Protein AF-A0A7Y4ZJ33-F1 (afdb_monomer_lite)

pLDDT: mean 89.68, std 11.17, range [43.16, 97.31]

Secondary structure (DSSP, 8-state):
----S-HHHHHHHHHHHTT--SS-EEEEEE--BTTSSS--EEEEEE---GGG--EEEEEETT--SS-SSB-TTHHHHHHHHHHHS---

Structure (mmCIF, N/CA/C/O backbone):
data_AF-A0A7Y4ZJ33-F1
#
_entry.id   AF-A0A7Y4ZJ33-F1
#
loop_
_atom_site.group_PDB
_atom_site.id
_atom_site.type_symbol
_atom_site.label_atom_id
_atom_site.label_alt_id
_atom_site.label_comp_id
_atom_site.label_asym_id
_atom_site.label_entity_id
_atom_site.label_seq_id
_atom_site.pdbx_PDB_ins_code
_atom_site.Cartn_x
_atom_site.Cartn_y
_atom_site.Cartn_z
_atom_site.occupancy
_atom_site.B_iso_or_equiv
_atom_site.auth_seq_id
_atom_site.auth_comp_id
_atom_site.auth_asym_id
_atom_site.auth_atom_id
_atom_site.pdbx_PDB_model_num
ATOM 1 N N . ASN A 1 1 ? 12.541 23.938 1.235 1.00 43.16 1 ASN A N 1
ATOM 2 C CA . ASN A 1 1 ? 11.225 23.306 1.016 1.00 43.16 1 ASN A CA 1
ATOM 3 C C . ASN A 1 1 ? 10.873 22.467 2.224 1.00 43.16 1 ASN A C 1
ATOM 5 O O . ASN A 1 1 ? 11.577 21.488 2.446 1.00 43.16 1 ASN A O 1
ATOM 9 N N . PRO A 1 2 ? 9.860 22.828 3.027 1.00 43.75 2 PRO A N 1
ATOM 10 C CA . PRO A 1 2 ? 9.336 21.872 3.993 1.00 43.75 2 PRO A CA 1
ATOM 11 C C . PRO A 1 2 ? 8.781 20.678 3.196 1.00 43.75 2 PRO A C 1
ATOM 13 O O . PRO A 1 2 ? 8.164 20.899 2.148 1.00 43.75 2 PRO A O 1
ATOM 16 N N . PRO A 1 3 ? 9.045 19.426 3.606 1.00 49.84 3 PRO A N 1
ATOM 17 C CA . PRO A 1 3 ? 8.516 18.275 2.897 1.00 49.84 3 PRO A CA 1
ATOM 18 C C . PRO A 1 3 ? 6.990 18.368 2.915 1.00 49.84 3 PRO A C 1
ATOM 20 O O . PRO A 1 3 ? 6.382 18.689 3.940 1.00 49.84 3 PRO A O 1
ATOM 23 N N . THR A 1 4 ? 6.380 18.120 1.759 1.00 52.78 4 THR A N 1
ATOM 24 C CA . THR A 1 4 ? 4.946 17.861 1.643 1.00 52.78 4 THR A CA 1
ATOM 25 C C . THR A 1 4 ? 4.523 16.880 2.737 1.00 52.78 4 THR A C 1
ATOM 27 O O . THR A 1 4 ? 5.326 16.072 3.205 1.00 52.78 4 THR A O 1
ATOM 30 N N . LEU A 1 5 ? 3.271 16.952 3.185 1.00 50.91 5 LEU A N 1
ATOM 31 C CA . LEU A 1 5 ? 2.701 15.967 4.103 1.00 50.91 5 LEU A CA 1
ATOM 32 C C . LEU A 1 5 ? 2.842 14.579 3.449 1.00 50.91 5 LEU A C 1
ATOM 34 O O . LEU A 1 5 ? 2.059 14.222 2.576 1.00 50.91 5 LEU A O 1
ATOM 38 N N . GLY A 1 6 ? 3.919 13.862 3.770 1.00 80.19 6 GLY A N 1
ATOM 39 C CA . GLY A 1 6 ? 4.354 12.700 3.000 1.00 80.19 6 GLY A CA 1
ATOM 40 C C . GLY A 1 6 ? 3.416 11.509 3.159 1.00 80.19 6 GLY A C 1
ATOM 41 O O . GLY A 1 6 ? 2.570 11.478 4.055 1.00 80.19 6 GLY A O 1
ATOM 42 N N . VAL A 1 7 ? 3.620 10.486 2.330 1.00 85.44 7 VAL A N 1
ATOM 43 C CA . VAL A 1 7 ? 2.908 9.195 2.393 1.00 85.44 7 VAL A CA 1
ATOM 44 C C . VAL A 1 7 ? 2.827 8.621 3.817 1.00 85.44 7 VAL A C 1
ATOM 46 O O . VAL A 1 7 ? 1.775 8.138 4.227 1.00 85.44 7 VAL A O 1
ATOM 49 N N . ALA A 1 8 ? 3.882 8.792 4.622 1.00 87.19 8 ALA A N 1
ATOM 50 C CA . ALA A 1 8 ? 3.916 8.374 6.023 1.00 87.19 8 ALA A CA 1
ATOM 51 C C . ALA A 1 8 ? 2.908 9.123 6.915 1.00 87.19 8 ALA A C 1
ATOM 53 O O . ALA A 1 8 ? 2.286 8.518 7.783 1.00 87.19 8 ALA A O 1
ATOM 54 N N . ARG A 1 9 ? 2.701 10.431 6.700 1.00 89.12 9 ARG A N 1
ATOM 55 C CA . ARG A 1 9 ? 1.725 11.211 7.479 1.00 89.12 9 ARG A CA 1
ATOM 56 C C . ARG A 1 9 ? 0.292 10.857 7.092 1.00 89.12 9 ARG A C 1
ATOM 58 O O . ARG A 1 9 ? -0.574 10.832 7.960 1.00 89.12 9 ARG A O 1
ATOM 65 N N . THR A 1 10 ? 0.061 10.548 5.817 1.00 91.44 10 THR A N 1
ATOM 66 C CA . THR A 1 10 ? -1.235 10.048 5.337 1.00 91.44 10 THR A CA 1
ATOM 67 C C . THR A 1 10 ? -1.560 8.697 5.970 1.00 91.44 10 THR A C 1
ATOM 69 O O . THR A 1 10 ? -2.638 8.544 6.538 1.00 91.44 10 THR A O 1
ATOM 72 N N . ALA A 1 11 ? -0.612 7.753 5.971 1.00 93.44 11 ALA A N 1
ATOM 73 C CA . ALA A 1 11 ? -0.782 6.477 6.665 1.00 93.44 11 ALA A CA 1
ATOM 74 C C . ALA A 1 11 ? -1.062 6.687 8.165 1.00 93.44 11 ALA A C 1
ATOM 76 O O . ALA A 1 11 ? -2.056 6.175 8.669 1.00 93.44 11 ALA A O 1
ATOM 77 N N . ALA A 1 12 ? -0.269 7.526 8.846 1.00 92.44 12 ALA A N 1
ATOM 78 C CA . ALA A 1 12 ? -0.447 7.830 10.268 1.00 92.44 12 ALA A CA 1
ATOM 79 C C . ALA A 1 12 ? -1.829 8.425 10.599 1.00 92.44 12 ALA A C 1
ATOM 81 O O . ALA A 1 12 ? -2.411 8.114 11.640 1.00 92.44 12 ALA A O 1
ATOM 82 N N . PHE A 1 13 ? -2.369 9.272 9.716 1.00 94.31 13 PHE A N 1
ATOM 83 C CA . PHE A 1 13 ? -3.722 9.803 9.860 1.00 94.31 13 PHE A CA 1
ATOM 84 C C . PHE A 1 13 ? -4.759 8.674 9.835 1.00 94.31 13 PHE A C 1
ATOM 86 O O . PHE A 1 13 ? -5.527 8.539 10.785 1.00 94.31 13 PHE A O 1
ATOM 93 N N . PHE A 1 14 ? -4.742 7.819 8.808 1.00 94.56 14 PHE A N 1
ATOM 94 C CA . PHE A 1 14 ? -5.708 6.723 8.695 1.00 94.56 14 PHE A CA 1
ATOM 95 C C . PHE A 1 14 ? -5.568 5.693 9.819 1.00 94.56 14 PHE A C 1
ATOM 97 O O . PHE A 1 14 ? -6.582 5.234 10.343 1.00 94.56 14 PHE A O 1
ATOM 104 N N . THR A 1 15 ? -4.345 5.364 10.247 1.00 96.31 15 THR A N 1
ATOM 105 C CA . THR A 1 15 ? -4.142 4.442 11.374 1.00 96.31 15 THR A CA 1
ATOM 106 C C . THR A 1 15 ? -4.712 5.003 12.672 1.00 96.31 15 THR A C 1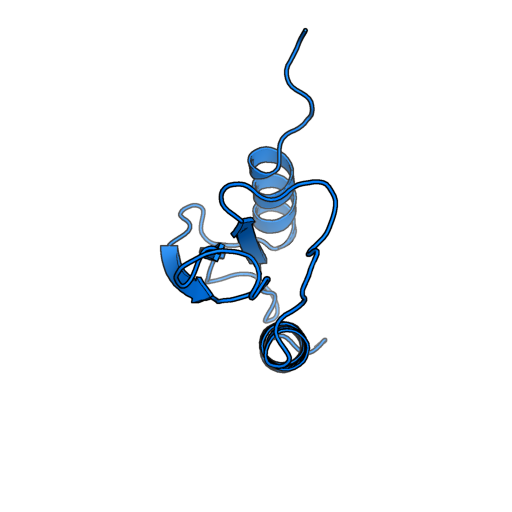
ATOM 108 O O . THR A 1 15 ? -5.347 4.267 13.424 1.00 96.31 15 THR A O 1
ATOM 111 N N . ALA A 1 16 ? -4.542 6.306 12.924 1.00 95.50 16 ALA A N 1
ATOM 112 C CA . ALA A 1 16 ? -5.107 6.965 14.098 1.00 95.50 16 ALA A CA 1
ATOM 113 C C . ALA A 1 16 ? -6.640 7.028 14.028 1.00 95.50 16 ALA A C 1
ATOM 115 O O . ALA A 1 16 ? -7.318 6.649 14.982 1.00 95.50 16 ALA A O 1
ATOM 116 N N . SER A 1 17 ? -7.196 7.440 12.885 1.00 95.06 17 SER A N 1
ATOM 117 C CA . SER A 1 17 ? -8.646 7.501 12.672 1.00 95.06 17 SER A CA 1
ATOM 118 C C . SER A 1 17 ? -9.311 6.137 12.844 1.00 95.06 17 SER A C 1
ATOM 120 O O . SER A 1 17 ? -10.353 6.038 13.491 1.00 95.06 17 SER A O 1
ATOM 122 N N . ASN A 1 18 ? -8.681 5.071 12.353 1.00 95.44 18 ASN A N 1
ATOM 123 C CA . ASN A 1 18 ? -9.220 3.717 12.442 1.00 95.44 18 ASN A CA 1
ATOM 124 C C . ASN A 1 18 ? -8.842 2.994 13.746 1.00 95.44 18 ASN A C 1
ATOM 126 O O . ASN A 1 18 ? -9.303 1.881 13.978 1.00 95.44 18 ASN A O 1
ATOM 130 N N . GLY A 1 19 ? -8.065 3.613 14.643 1.00 96.19 19 GLY A N 1
ATOM 131 C CA . GLY A 1 19 ? -7.668 3.010 15.921 1.00 96.19 19 GLY A CA 1
ATOM 132 C C . GLY A 1 19 ? -6.802 1.757 15.768 1.00 96.19 19 GLY A C 1
ATOM 133 O O . GLY A 1 19 ? -6.952 0.819 16.544 1.00 96.19 19 GLY A O 1
ATOM 134 N N . CYS A 1 20 ? -5.944 1.718 14.749 1.00 96.50 20 CYS A N 1
ATOM 135 C CA . CYS A 1 20 ? -5.042 0.598 14.494 1.00 96.50 20 CYS A CA 1
ATOM 136 C C . CYS A 1 20 ? -3.908 0.531 15.530 1.00 96.50 20 CYS A C 1
ATOM 138 O O . CYS A 1 20 ? -3.577 1.524 16.185 1.00 96.50 20 CYS A O 1
ATOM 140 N N . LYS A 1 21 ? -3.242 -0.627 15.625 1.00 93.56 21 LYS A N 1
ATOM 141 C CA . LYS A 1 21 ? -1.965 -0.736 16.349 1.00 93.56 21 LYS A CA 1
ATOM 142 C C . LYS A 1 21 ? -0.934 0.236 15.743 1.00 93.56 21 LYS A C 1
ATOM 144 O O . LYS A 1 21 ? -0.970 0.462 14.538 1.00 93.56 21 LYS A O 1
ATOM 149 N N . PRO A 1 22 ? -0.006 0.804 16.534 1.00 83.38 22 PRO A N 1
ATOM 150 C CA . PRO A 1 22 ? 0.887 1.866 16.057 1.00 83.38 22 PRO A CA 1
ATOM 151 C C . PRO A 1 22 ? 1.991 1.378 15.105 1.00 83.38 22 PRO A C 1
ATOM 153 O O . PRO A 1 22 ? 2.446 2.137 14.251 1.00 83.38 22 PRO A O 1
ATOM 156 N N . ALA A 1 23 ? 2.429 0.124 15.240 1.00 89.12 23 ALA A N 1
ATOM 157 C CA . ALA A 1 23 ? 3.471 -0.450 14.397 1.00 89.12 23 ALA A CA 1
ATOM 158 C C . ALA A 1 23 ? 2.862 -1.087 13.143 1.00 89.12 23 ALA A C 1
ATOM 160 O O . ALA A 1 23 ? 1.961 -1.919 13.243 1.00 89.12 23 ALA A O 1
ATOM 161 N N . GLY A 1 24 ? 3.367 -0.678 11.980 1.00 92.62 24 GLY A N 1
ATOM 162 C CA . GLY A 1 24 ? 3.093 -1.346 10.715 1.00 92.62 24 GLY A CA 1
ATOM 163 C C . GLY A 1 24 ? 4.041 -2.525 10.524 1.00 92.62 24 GLY A C 1
ATOM 164 O O . GLY A 1 24 ? 5.175 -2.501 11.003 1.00 92.62 24 GLY A O 1
ATOM 165 N N . GLU A 1 25 ? 3.575 -3.541 9.818 1.00 95.44 25 GLU A N 1
ATOM 166 C CA . GLU A 1 25 ? 4.307 -4.772 9.530 1.00 95.44 25 GLU A CA 1
ATOM 167 C C . GLU A 1 25 ? 4.565 -4.877 8.020 1.00 95.44 25 GLU A C 1
ATOM 169 O O . GLU A 1 25 ? 3.760 -4.398 7.215 1.00 95.44 25 GLU A O 1
ATOM 174 N N . ASP A 1 26 ? 5.682 -5.494 7.628 1.00 95.81 26 ASP A N 1
ATOM 175 C CA . ASP A 1 26 ? 5.925 -5.854 6.227 1.00 95.81 26 ASP A CA 1
ATOM 176 C C . ASP A 1 26 ? 4.914 -6.931 5.807 1.00 95.81 26 ASP A C 1
ATOM 178 O O . ASP A 1 26 ? 4.852 -8.009 6.398 1.00 95.81 26 ASP A O 1
ATOM 182 N N . ALA A 1 27 ? 4.095 -6.616 4.805 1.00 95.31 27 ALA A N 1
ATOM 183 C CA . ALA A 1 27 ? 3.065 -7.496 4.264 1.00 95.31 27 ALA A CA 1
ATOM 184 C C . ALA A 1 27 ? 3.460 -8.096 2.904 1.00 95.31 27 ALA A C 1
ATOM 186 O O . ALA A 1 27 ? 2.604 -8.608 2.178 1.00 95.31 27 ALA A O 1
ATOM 187 N N . GLY A 1 28 ? 4.751 -8.047 2.571 1.00 94.50 28 GLY A N 1
ATOM 188 C CA . GLY A 1 28 ? 5.315 -8.594 1.351 1.00 94.50 28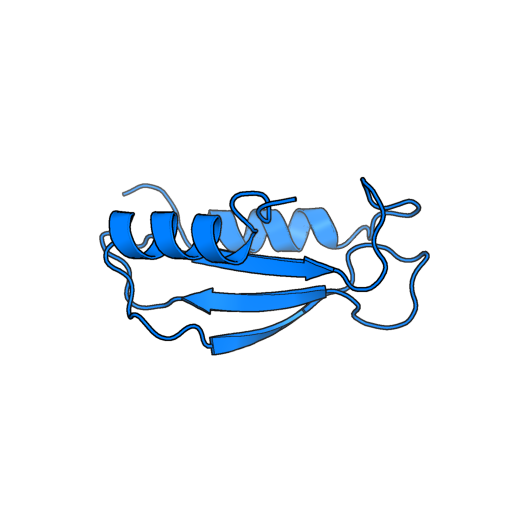 GLY A CA 1
ATOM 189 C C . GLY A 1 28 ? 5.396 -7.578 0.217 1.00 94.50 28 GLY A C 1
ATOM 190 O O . GLY A 1 28 ? 5.116 -6.382 0.367 1.00 94.50 28 GLY A O 1
ATOM 191 N N . ALA A 1 29 ? 5.816 -8.083 -0.939 1.00 94.69 29 ALA A N 1
ATOM 192 C CA . ALA A 1 29 ? 5.987 -7.297 -2.146 1.00 94.69 29 ALA A CA 1
ATOM 193 C C . ALA A 1 29 ? 4.876 -7.580 -3.176 1.00 94.69 29 ALA A C 1
ATOM 195 O O . ALA A 1 29 ? 4.187 -8.601 -3.100 1.00 94.69 29 ALA A O 1
ATOM 196 N N . ARG A 1 30 ? 4.649 -6.637 -4.094 1.00 94.38 30 ARG A N 1
ATOM 197 C CA . ARG A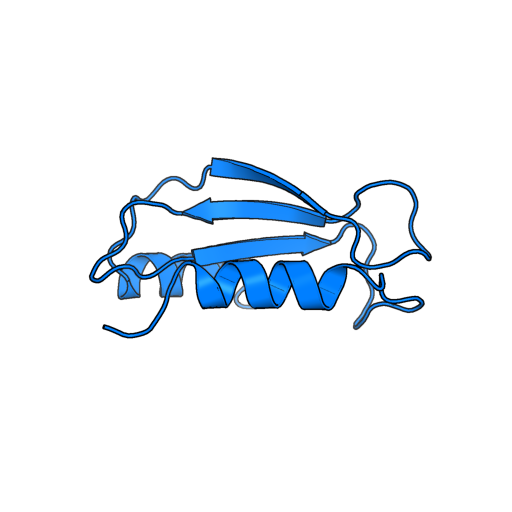 1 30 ? 3.682 -6.739 -5.197 1.00 94.38 30 ARG A CA 1
ATOM 198 C C . ARG A 1 30 ? 4.314 -6.185 -6.472 1.00 94.38 30 ARG A C 1
ATOM 200 O O . ARG A 1 30 ? 4.992 -5.162 -6.405 1.00 94.38 30 ARG A O 1
ATOM 207 N N . ASP A 1 31 ? 3.981 -6.790 -7.602 1.00 94.12 31 ASP A N 1
ATOM 208 C CA . ASP A 1 31 ? 4.271 -6.252 -8.931 1.00 94.12 31 ASP A CA 1
ATOM 209 C C . ASP A 1 31 ? 3.089 -5.402 -9.430 1.00 94.12 31 ASP A C 1
ATOM 211 O O . ASP A 1 31 ? 2.000 -5.928 -9.704 1.00 94.12 31 ASP A O 1
ATOM 215 N N . LEU A 1 32 ? 3.267 -4.077 -9.483 1.00 94.00 32 LEU A N 1
ATOM 216 C CA . LEU A 1 32 ? 2.244 -3.133 -9.955 1.00 94.00 32 LEU A CA 1
ATOM 217 C C . LEU A 1 32 ? 2.543 -2.587 -11.351 1.00 94.00 32 LEU A C 1
ATOM 219 O O . LEU A 1 32 ? 1.607 -2.226 -12.075 1.00 94.00 32 LEU A O 1
ATOM 223 N N . ASP A 1 33 ? 3.812 -2.521 -11.738 1.00 93.56 33 ASP A N 1
ATOM 224 C CA . ASP A 1 33 ? 4.262 -2.060 -13.042 1.00 93.56 33 ASP A CA 1
ATOM 225 C C . ASP A 1 33 ? 5.314 -2.990 -13.647 1.00 93.56 33 ASP A C 1
ATOM 227 O O . ASP A 1 33 ? 6.499 -2.921 -13.328 1.00 93.56 33 ASP A O 1
ATOM 231 N N . LEU A 1 34 ? 4.892 -3.722 -14.675 1.00 92.88 34 LEU A N 1
ATOM 232 C CA . LEU A 1 34 ? 5.713 -4.664 -15.427 1.00 92.88 34 LEU A CA 1
ATOM 233 C C . LEU A 1 34 ? 6.851 -4.006 -16.231 1.00 92.88 34 LEU A C 1
ATOM 235 O O . LEU A 1 34 ? 7.615 -4.704 -16.902 1.00 92.88 34 LEU A O 1
ATOM 239 N N . ALA A 1 35 ? 6.914 -2.672 -16.288 1.00 91.88 35 ALA A N 1
ATOM 240 C CA . ALA A 1 35 ? 8.055 -1.945 -16.839 1.00 91.88 35 ALA A CA 1
ATOM 241 C C . ALA A 1 35 ? 9.220 -1.830 -15.842 1.00 91.88 35 ALA A C 1
ATOM 243 O O . ALA A 1 35 ? 10.287 -1.332 -16.211 1.00 91.88 35 ALA A O 1
ATOM 244 N N . ARG A 1 36 ? 9.025 -2.258 -14.590 1.00 88.88 36 ARG A N 1
ATOM 245 C CA . ARG A 1 36 ? 10.049 -2.305 -13.547 1.00 88.88 36 ARG A CA 1
ATOM 246 C C . ARG A 1 36 ? 10.437 -3.759 -13.261 1.00 88.88 36 ARG A C 1
ATOM 248 O O . ARG A 1 36 ? 9.623 -4.655 -13.457 1.00 88.88 36 ARG A O 1
ATOM 255 N N . PRO A 1 37 ? 11.702 -4.008 -12.891 1.00 83.31 37 PRO A N 1
ATOM 256 C CA . PRO A 1 37 ? 12.134 -5.338 -12.491 1.00 83.31 37 PRO A CA 1
ATOM 257 C C . PRO A 1 37 ? 11.611 -5.684 -11.091 1.00 83.31 37 PRO A C 1
ATOM 259 O O . PRO A 1 37 ? 11.540 -4.804 -10.232 1.00 83.31 37 PRO A O 1
ATOM 262 N N . ASP A 1 38 ? 11.373 -6.980 -10.875 1.00 82.06 38 ASP A N 1
ATOM 263 C CA . ASP A 1 38 ? 10.981 -7.595 -9.598 1.00 82.06 38 ASP A CA 1
ATOM 264 C C . ASP A 1 38 ? 9.647 -7.082 -9.012 1.00 82.06 38 ASP A C 1
ATOM 266 O O . ASP A 1 38 ? 8.973 -6.247 -9.604 1.00 82.06 38 ASP A O 1
ATOM 270 N N . ASP A 1 39 ? 9.258 -7.597 -7.837 1.00 83.81 39 ASP A N 1
ATOM 271 C CA . ASP A 1 39 ? 8.130 -7.068 -7.060 1.00 83.81 39 ASP A CA 1
ATOM 272 C C . ASP A 1 39 ? 8.529 -5.720 -6.425 1.00 83.81 39 ASP A C 1
ATOM 274 O O . ASP A 1 39 ? 9.034 -5.632 -5.297 1.00 83.81 39 ASP A O 1
ATOM 278 N N . GLU A 1 40 ? 8.341 -4.644 -7.179 1.00 91.62 40 GLU A N 1
ATOM 279 C CA . GLU A 1 40 ? 8.870 -3.307 -6.924 1.00 91.62 40 GLU A CA 1
ATOM 280 C C . GLU A 1 40 ? 8.071 -2.508 -5.884 1.00 91.62 40 GLU A C 1
ATOM 282 O O . GLU A 1 40 ? 8.508 -1.444 -5.423 1.00 91.62 40 GLU A O 1
ATOM 287 N N . THR A 1 41 ? 6.906 -3.021 -5.490 1.00 94.38 41 THR A N 1
ATOM 288 C CA . THR A 1 41 ? 6.056 -2.412 -4.469 1.00 94.38 41 THR A CA 1
ATOM 289 C C . THR A 1 41 ? 6.225 -3.101 -3.128 1.00 94.38 41 THR A C 1
ATOM 291 O O . THR A 1 41 ? 5.925 -4.282 -2.992 1.00 94.38 41 THR A O 1
ATOM 294 N N . ARG A 1 42 ? 6.613 -2.348 -2.096 1.00 94.69 42 ARG A N 1
ATOM 295 C CA . ARG A 1 42 ? 6.600 -2.806 -0.698 1.00 94.69 42 ARG A CA 1
ATOM 296 C C . ARG A 1 42 ? 5.288 -2.427 -0.028 1.00 94.69 42 ARG A C 1
ATOM 298 O O . ARG A 1 42 ? 4.864 -1.273 -0.129 1.00 94.69 42 ARG A O 1
ATOM 305 N N . VAL A 1 43 ? 4.675 -3.374 0.678 1.00 96.62 43 VAL A N 1
ATOM 306 C CA . VAL A 1 43 ? 3.430 -3.149 1.416 1.00 96.62 43 VAL A CA 1
ATOM 307 C C . VAL A 1 43 ? 3.719 -3.101 2.911 1.00 96.62 43 VAL A C 1
ATOM 309 O O . VAL A 1 43 ? 4.180 -4.076 3.493 1.00 96.62 43 VAL A O 1
ATOM 312 N N . THR A 1 44 ? 3.400 -1.981 3.555 1.00 96.94 44 THR A N 1
ATOM 313 C CA . THR A 1 44 ? 3.309 -1.906 5.019 1.00 96.94 44 THR A CA 1
ATOM 314 C C . THR A 1 44 ? 1.847 -1.981 5.427 1.00 96.94 44 THR A C 1
ATOM 316 O O . THR A 1 44 ? 1.043 -1.183 4.946 1.00 96.94 44 THR A O 1
ATOM 319 N N . ARG A 1 45 ? 1.492 -2.911 6.317 1.00 96.81 45 ARG A N 1
ATOM 320 C CA . ARG A 1 45 ? 0.123 -3.108 6.811 1.00 96.81 45 ARG A CA 1
ATOM 321 C C . ARG A 1 45 ? 0.024 -2.787 8.295 1.00 96.81 45 ARG A C 1
ATOM 323 O O . ARG A 1 45 ? 0.863 -3.217 9.079 1.00 96.81 45 ARG A O 1
ATOM 330 N N . TRP A 1 46 ? -1.043 -2.098 8.689 1.00 96.31 46 TRP A N 1
ATOM 331 C CA . TRP A 1 46 ? -1.409 -1.914 10.091 1.00 96.31 46 TRP A CA 1
ATOM 332 C C . TRP A 1 46 ? -2.628 -2.764 10.436 1.00 96.31 46 TRP A C 1
ATOM 334 O O . TRP A 1 46 ? -3.665 -2.685 9.781 1.00 96.31 46 TRP A O 1
ATOM 344 N N . ASN A 1 47 ? -2.484 -3.565 11.491 1.00 91.50 47 ASN A N 1
ATOM 345 C CA . ASN A 1 47 ? -3.498 -4.501 11.968 1.00 91.50 47 ASN A CA 1
ATOM 346 C C . ASN A 1 47 ? -4.200 -3.983 13.236 1.00 91.50 47 ASN A C 1
ATOM 348 O O . ASN A 1 47 ? -3.753 -3.037 13.891 1.00 91.50 47 ASN A O 1
ATOM 352 N N . GLY A 1 48 ? -5.279 -4.665 13.633 1.00 92.56 48 GLY A N 1
ATOM 353 C CA . GLY A 1 48 ? -6.000 -4.375 14.877 1.00 92.56 48 GLY A CA 1
ATOM 354 C C . GLY A 1 48 ? -6.755 -3.048 14.857 1.00 92.56 48 GLY A C 1
ATOM 355 O O . GLY A 1 48 ? -6.904 -2.428 15.904 1.00 92.56 48 GLY A O 1
ATOM 356 N N . CYS A 1 49 ? -7.180 -2.599 13.678 1.00 94.75 49 CYS A N 1
ATOM 357 C CA . CYS A 1 49 ? -8.056 -1.446 13.541 1.00 94.75 49 CYS A CA 1
ATOM 358 C C . CYS A 1 49 ? -9.486 -1.790 13.994 1.00 94.75 49 CYS A C 1
ATOM 360 O O . CYS A 1 49 ? -9.890 -2.955 14.021 1.00 94.75 49 CYS A O 1
ATOM 362 N N . ARG A 1 50 ? -10.254 -0.758 14.347 1.00 94.69 50 ARG A N 1
ATOM 363 C CA . ARG A 1 50 ? -11.655 -0.875 14.768 1.00 94.69 50 ARG A CA 1
ATOM 364 C C . ARG A 1 50 ? -12.552 -1.302 13.608 1.00 94.69 50 ARG A C 1
ATOM 366 O O . ARG A 1 50 ? -12.268 -0.987 12.456 1.00 94.69 50 ARG A O 1
ATOM 373 N N . ASP A 1 51 ? -13.633 -2.001 13.943 1.00 91.69 51 ASP A N 1
ATOM 374 C CA . ASP A 1 51 ? -14.752 -2.318 13.044 1.00 91.69 51 ASP A CA 1
ATOM 375 C C . ASP A 1 51 ? -14.345 -2.992 11.720 1.00 91.69 51 ASP A C 1
ATOM 377 O O . ASP A 1 51 ? -14.928 -2.737 10.672 1.00 91.69 51 ASP A O 1
ATOM 381 N N . GLY A 1 52 ? -13.309 -3.839 11.755 1.00 87.31 52 GLY A N 1
ATOM 382 C CA . GLY A 1 52 ? -12.823 -4.548 10.566 1.00 87.31 52 GLY A CA 1
ATOM 383 C C . GLY A 1 52 ? -12.113 -3.656 9.542 1.00 87.31 52 GLY A C 1
ATOM 384 O O . GLY A 1 52 ? -11.861 -4.103 8.425 1.00 87.31 52 GLY A O 1
ATOM 385 N N . ALA A 1 53 ? -11.774 -2.412 9.897 1.00 93.75 53 ALA A N 1
ATOM 386 C CA . ALA A 1 53 ? -10.998 -1.531 9.035 1.00 93.75 53 ALA A CA 1
ATOM 387 C C . ALA A 1 53 ? -9.582 -2.082 8.782 1.00 93.75 53 ALA A C 1
ATOM 389 O O . ALA A 1 53 ? -9.020 -2.830 9.583 1.00 93.75 53 ALA A O 1
ATOM 390 N N . GLY A 1 54 ? -8.980 -1.652 7.675 1.00 93.19 54 GLY A N 1
ATOM 391 C CA . GLY A 1 54 ? -7.597 -1.959 7.322 1.00 93.19 54 GLY A CA 1
ATOM 392 C C . GLY A 1 54 ? -6.875 -0.723 6.814 1.00 93.19 54 GLY A C 1
ATOM 393 O O . GLY A 1 54 ? -7.490 0.170 6.228 1.00 93.19 54 GLY A O 1
ATOM 394 N N . VAL A 1 55 ? -5.563 -0.662 7.038 1.00 96.69 55 VAL A N 1
ATOM 395 C CA . VAL A 1 55 ? -4.700 0.375 6.464 1.00 96.69 55 VAL A CA 1
ATOM 396 C C . VAL A 1 55 ? -3.455 -0.284 5.887 1.00 96.69 55 VAL A C 1
ATOM 398 O O . VAL A 1 55 ? -2.739 -0.999 6.588 1.00 96.69 55 VAL A O 1
ATOM 401 N N . GLU A 1 56 ? -3.186 -0.009 4.613 1.00 96.88 56 GLU A N 1
ATOM 402 C CA . GLU A 1 56 ? -1.956 -0.402 3.933 1.00 96.88 56 GLU A CA 1
ATOM 403 C C . GLU A 1 56 ? -1.306 0.811 3.256 1.00 96.88 56 GLU A C 1
ATOM 405 O O . GLU A 1 56 ? -1.990 1.681 2.715 1.00 96.88 56 GLU A O 1
ATOM 410 N N . LEU A 1 57 ? 0.027 0.859 3.276 1.00 95.44 57 LEU A N 1
ATOM 411 C CA . LEU A 1 57 ? 0.846 1.794 2.508 1.00 95.44 57 LEU A CA 1
ATOM 412 C C . LEU A 1 57 ? 1.629 1.012 1.457 1.00 95.44 57 LEU A C 1
ATOM 414 O O . LEU A 1 57 ? 2.416 0.132 1.798 1.00 95.44 57 LEU A O 1
ATOM 418 N N . TRP A 1 58 ? 1.412 1.344 0.187 1.00 94.25 58 TRP A N 1
ATOM 419 C CA . TRP A 1 58 ? 2.063 0.697 -0.950 1.00 94.25 58 TRP A CA 1
ATOM 420 C C . TRP A 1 58 ? 3.112 1.655 -1.510 1.00 94.25 58 TRP A C 1
ATOM 422 O O . TRP A 1 58 ? 2.776 2.706 -2.056 1.00 94.25 58 TRP A O 1
ATOM 432 N N . THR A 1 59 ? 4.387 1.323 -1.321 1.00 91.75 59 THR A N 1
ATOM 433 C CA . THR A 1 59 ? 5.510 2.159 -1.761 1.00 91.75 59 THR A CA 1
ATOM 434 C C . THR A 1 59 ? 6.166 1.522 -2.969 1.00 91.75 59 THR A C 1
ATOM 436 O O . THR A 1 59 ? 6.743 0.444 -2.850 1.00 91.75 59 THR A O 1
ATOM 439 N N . VAL A 1 60 ? 6.091 2.200 -4.112 1.00 90.88 60 VAL A N 1
ATOM 440 C CA . VAL A 1 60 ? 6.581 1.684 -5.392 1.00 90.88 60 VAL A CA 1
ATOM 441 C C . VAL A 1 60 ? 7.941 2.289 -5.729 1.00 90.88 60 VAL A C 1
ATOM 443 O O . VAL A 1 60 ? 8.069 3.508 -5.882 1.00 90.88 60 VAL A O 1
ATOM 446 N N . ALA A 1 61 ? 8.975 1.455 -5.826 1.00 89.38 61 ALA A N 1
ATOM 447 C CA . ALA A 1 61 ? 10.335 1.920 -6.075 1.00 89.38 61 ALA A CA 1
ATOM 448 C C . ALA A 1 61 ? 10.501 2.430 -7.516 1.00 89.38 61 ALA A C 1
ATOM 450 O O . ALA A 1 61 ? 10.126 1.769 -8.480 1.00 89.38 61 ALA A O 1
ATOM 451 N N . GLY A 1 62 ? 11.078 3.625 -7.679 1.00 85.19 62 GLY A N 1
ATOM 452 C CA . GLY A 1 62 ? 11.364 4.193 -9.003 1.00 85.19 62 GLY A CA 1
ATOM 453 C C . GLY A 1 62 ? 10.120 4.500 -9.847 1.00 85.19 62 GLY A C 1
ATOM 454 O O . GLY A 1 62 ? 10.228 4.613 -11.074 1.00 85.19 62 GLY A O 1
ATOM 455 N N . MET A 1 63 ? 8.937 4.598 -9.227 1.00 85.06 63 MET A N 1
ATOM 456 C CA . MET A 1 63 ? 7.705 4.983 -9.912 1.00 85.06 63 MET A CA 1
ATOM 457 C C . MET A 1 63 ? 7.638 6.488 -10.164 1.00 85.06 63 MET A C 1
ATOM 459 O O . MET A 1 63 ? 8.049 7.294 -9.333 1.00 85.06 63 MET A O 1
ATOM 463 N N . GLY A 1 64 ? 7.142 6.855 -11.349 1.00 84.62 64 GLY A N 1
ATOM 464 C CA . GLY A 1 64 ? 6.798 8.234 -11.685 1.00 84.62 64 GLY A CA 1
ATOM 465 C C . GLY A 1 64 ? 5.438 8.617 -11.097 1.00 84.62 64 GLY A C 1
ATOM 466 O O . GLY A 1 64 ? 5.130 8.308 -9.951 1.00 84.62 64 GLY A O 1
ATOM 467 N N . HIS A 1 65 ? 4.596 9.274 -11.896 1.00 88.31 65 HIS A N 1
ATOM 468 C CA . HIS A 1 65 ? 3.237 9.615 -11.463 1.00 88.31 65 HIS A CA 1
ATOM 469 C C . HIS A 1 65 ? 2.282 8.409 -11.467 1.00 88.31 65 HIS A C 1
ATOM 471 O O . HIS A 1 65 ? 1.423 8.302 -10.598 1.00 88.31 65 HIS A O 1
ATOM 477 N N . ALA A 1 66 ? 2.436 7.514 -12.445 1.00 88.94 66 ALA A N 1
ATOM 478 C CA . ALA A 1 66 ? 1.588 6.346 -12.650 1.00 88.94 66 ALA A CA 1
ATOM 479 C C . ALA A 1 66 ? 2.407 5.181 -13.241 1.00 88.94 66 ALA A C 1
ATOM 481 O O . ALA A 1 66 ? 3.496 5.425 -13.781 1.00 88.94 66 ALA A O 1
ATOM 482 N N . PRO A 1 67 ? 1.893 3.938 -13.176 1.00 89.62 67 PRO A N 1
ATOM 483 C CA . PRO A 1 67 ? 2.484 2.813 -13.888 1.00 89.62 67 PRO A CA 1
ATOM 484 C C . PRO A 1 67 ? 2.515 3.059 -15.403 1.00 89.62 67 PRO A C 1
ATOM 486 O O . PRO A 1 67 ? 1.515 3.485 -15.983 1.00 89.62 67 PRO A O 1
ATOM 489 N N . SER A 1 68 ? 3.641 2.775 -16.056 1.00 92.94 68 SER A N 1
ATOM 490 C 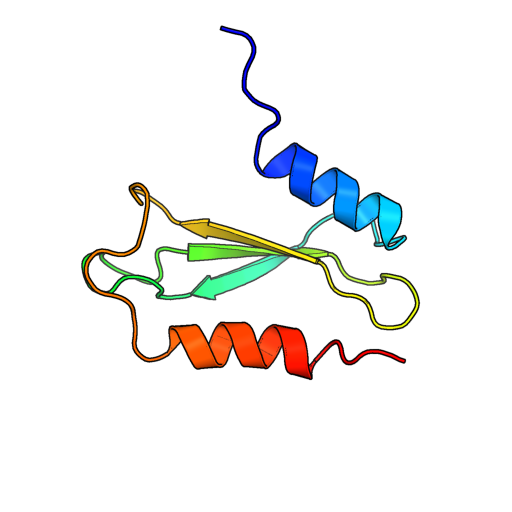CA . SER A 1 68 ? 3.770 2.824 -17.515 1.00 92.94 68 SER A CA 1
ATOM 491 C C . SER A 1 68 ? 3.309 1.527 -18.178 1.00 92.94 68 SER A C 1
ATOM 493 O O . SER A 1 68 ? 2.799 1.574 -19.298 1.00 92.94 68 SER A O 1
ATOM 495 N N . ARG A 1 69 ? 3.433 0.378 -17.498 1.00 93.81 69 ARG A N 1
ATOM 496 C CA . ARG A 1 69 ? 2.883 -0.913 -17.932 1.00 93.81 69 ARG A CA 1
ATOM 497 C C . ARG A 1 69 ? 2.193 -1.631 -16.757 1.00 93.81 69 ARG A C 1
ATOM 499 O O . ARG A 1 69 ? 2.755 -2.579 -16.211 1.00 93.81 69 ARG A O 1
ATOM 506 N N . PRO A 1 70 ? 0.967 -1.213 -16.380 1.00 93.69 70 PRO A N 1
ATOM 507 C CA . PRO A 1 70 ? 0.255 -1.771 -15.232 1.00 93.69 70 PRO A CA 1
ATOM 508 C C . PRO A 1 70 ? 0.176 -3.303 -15.269 1.00 93.69 70 PRO A C 1
ATOM 510 O O . PRO A 1 70 ? -0.188 -3.886 -16.294 1.00 93.69 70 PRO A O 1
ATOM 513 N N . SER A 1 71 ? 0.474 -3.948 -14.143 1.00 94.19 71 SER A N 1
ATOM 514 C CA . SER A 1 71 ? 0.322 -5.394 -13.992 1.00 94.19 71 SER A CA 1
ATOM 515 C C . SER A 1 71 ? -1.157 -5.808 -14.078 1.00 94.19 71 SER A C 1
ATOM 517 O O . SER A 1 71 ? -1.993 -5.232 -13.372 1.00 94.19 71 SER A O 1
ATOM 519 N N . PRO A 1 72 ? -1.518 -6.843 -14.868 1.00 96.12 72 PRO A N 1
ATOM 520 C CA . PRO A 1 72 ? -2.872 -7.403 -14.882 1.00 96.12 72 PRO A CA 1
ATOM 521 C C . PRO A 1 72 ? -3.340 -7.931 -13.518 1.00 96.12 72 PRO A C 1
ATOM 523 O O . PRO A 1 72 ? -4.541 -8.091 -13.306 1.00 96.12 72 PRO A O 1
ATOM 526 N N . ALA A 1 73 ? -2.415 -8.200 -12.589 1.00 93.44 73 ALA A N 1
ATOM 527 C CA . ALA A 1 73 ? -2.732 -8.646 -11.236 1.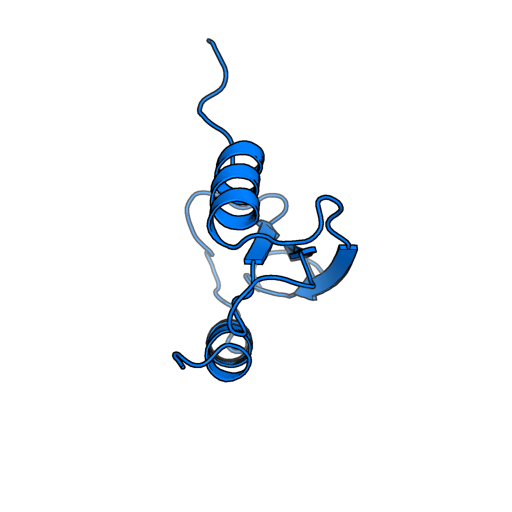00 93.44 73 ALA A CA 1
ATOM 528 C C . ALA A 1 73 ? -3.146 -7.495 -10.300 1.00 93.44 73 ALA A C 1
ATOM 530 O O . ALA A 1 73 ? -3.827 -7.738 -9.300 1.00 93.44 73 ALA A O 1
ATOM 531 N N . TRP A 1 74 ? -2.791 -6.244 -10.627 1.00 92.12 74 TRP A N 1
ATOM 532 C CA . TRP A 1 74 ? -3.029 -5.087 -9.757 1.00 92.12 74 TRP A CA 1
ATOM 533 C C . TRP A 1 74 ? -4.499 -4.910 -9.338 1.00 92.12 74 TRP A C 1
ATOM 535 O O . TRP A 1 74 ? -4.746 -4.757 -8.135 1.00 92.12 74 TRP A O 1
ATOM 545 N N . PRO A 1 75 ? -5.497 -5.014 -10.243 1.00 95.44 75 PRO A N 1
ATOM 546 C CA . PRO A 1 75 ? -6.904 -4.938 -9.848 1.00 95.44 75 PRO A CA 1
ATOM 547 C C . PRO A 1 75 ? -7.296 -6.001 -8.815 1.00 95.44 75 PRO A C 1
ATOM 549 O O . PRO A 1 75 ? -8.076 -5.720 -7.907 1.00 95.44 75 PRO A O 1
ATOM 552 N N . GLY A 1 76 ? -6.724 -7.205 -8.916 1.00 97.31 76 GLY A N 1
ATOM 553 C CA . GLY A 1 76 ? -6.947 -8.288 -7.962 1.00 97.31 76 GLY A CA 1
ATOM 554 C C . GLY A 1 76 ? -6.376 -7.984 -6.578 1.00 97.31 76 GLY A C 1
ATOM 555 O O . GLY A 1 76 ? -7.026 -8.273 -5.577 1.00 97.31 76 GLY A O 1
ATOM 556 N N . TYR A 1 77 ? -5.205 -7.344 -6.494 1.00 95.44 77 TYR A N 1
ATOM 557 C CA . TYR A 1 77 ? -4.633 -6.909 -5.214 1.00 95.44 77 TYR A CA 1
ATOM 558 C C . TYR A 1 77 ? -5.489 -5.838 -4.540 1.00 95.44 77 TYR A C 1
ATOM 560 O O . TYR A 1 77 ? -5.769 -5.931 -3.345 1.00 95.44 77 TYR A O 1
ATOM 568 N N . PHE A 1 78 ? -5.938 -4.849 -5.316 1.00 94.62 78 PHE A N 1
ATOM 569 C CA . PHE A 1 78 ? -6.797 -3.780 -4.816 1.00 94.62 78 PHE A CA 1
ATOM 570 C C . PHE A 1 78 ? -8.152 -4.318 -4.344 1.00 94.62 78 PHE A C 1
ATOM 572 O O . PHE A 1 78 ? -8.580 -4.037 -3.224 1.00 94.62 78 PHE A O 1
ATOM 579 N N . TYR A 1 79 ? -8.802 -5.150 -5.163 1.00 96.69 79 TYR A N 1
ATOM 580 C CA . TYR A 1 79 ? -10.050 -5.801 -4.779 1.00 96.69 79 TYR A CA 1
ATOM 581 C C . TYR A 1 79 ? -9.864 -6.711 -3.562 1.00 96.69 79 TYR A C 1
ATOM 583 O O . TYR A 1 79 ? -10.691 -6.687 -2.657 1.00 96.69 79 TYR A O 1
ATOM 591 N N . GLY A 1 80 ? -8.760 -7.460 -3.497 1.00 96.06 80 GLY A N 1
ATOM 592 C CA . GLY A 1 80 ? -8.416 -8.298 -2.352 1.00 96.06 80 GLY A CA 1
ATOM 593 C C . GLY A 1 80 ? -8.416 -7.505 -1.046 1.00 96.06 80 GLY A C 1
ATOM 594 O O . GLY A 1 80 ? -9.109 -7.895 -0.111 1.00 96.06 80 GLY A O 1
ATOM 595 N N . PHE A 1 81 ? -7.744 -6.349 -1.018 1.00 95.38 81 PHE A N 1
ATOM 596 C CA . PHE A 1 81 ? -7.757 -5.455 0.143 1.00 95.38 81 PHE A CA 1
ATOM 597 C C . PHE A 1 81 ? -9.167 -4.960 0.494 1.00 95.38 81 PHE A C 1
ATOM 599 O O . PHE A 1 81 ? -9.552 -4.993 1.658 1.00 95.38 81 PHE A O 1
ATOM 606 N N . LEU A 1 82 ? -9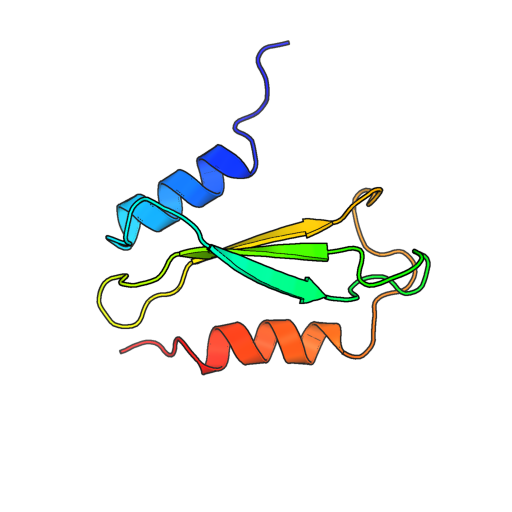.968 -4.520 -0.478 1.00 95.06 82 LEU A N 1
ATOM 607 C CA . LEU A 1 82 ? -11.323 -4.034 -0.185 1.00 95.06 82 LEU A CA 1
ATOM 608 C C . LEU A 1 82 ? -12.252 -5.152 0.303 1.00 95.06 82 LEU A C 1
ATOM 610 O O . LEU A 1 82 ? -13.015 -4.965 1.245 1.00 95.06 82 LEU A O 1
ATOM 614 N N . SER A 1 83 ? -12.181 -6.321 -0.331 1.00 95.56 83 SER A N 1
ATOM 615 C CA . SER A 1 83 ? -13.024 -7.474 -0.012 1.00 95.56 83 SER A CA 1
ATOM 616 C C . SER A 1 83 ? -12.714 -8.079 1.359 1.00 95.56 83 SER A C 1
ATOM 618 O O . SER A 1 83 ? -13.615 -8.631 1.986 1.00 95.56 83 SER A O 1
ATOM 620 N N . SER A 1 84 ? -11.479 -7.937 1.859 1.00 94.12 84 SER A N 1
ATOM 621 C CA . SER A 1 84 ? -11.107 -8.359 3.214 1.00 94.12 84 SER A CA 1
ATOM 622 C C . SER A 1 84 ? -11.495 -7.356 4.304 1.00 94.12 84 SER A C 1
ATOM 624 O O . SER A 1 84 ? -11.423 -7.701 5.480 1.00 94.12 84 SER A O 1
ATOM 626 N N . HIS A 1 85 ? -11.898 -6.137 3.932 1.00 93.12 85 HIS A N 1
ATOM 627 C CA . HIS A 1 85 ? -12.328 -5.078 4.852 1.00 93.12 85 HIS A CA 1
ATOM 628 C C . HIS A 1 85 ? -13.697 -4.513 4.417 1.00 93.12 85 HIS A C 1
ATOM 630 O O . HIS A 1 85 ? -13.801 -3.328 4.072 1.00 93.12 85 HIS A O 1
ATOM 636 N N . PRO A 1 86 ? -14.754 -5.350 4.357 1.00 90.56 86 PRO A N 1
ATOM 637 C CA . PRO A 1 86 ? -16.083 -4.885 3.982 1.00 90.56 86 PRO A CA 1
ATOM 638 C C . PRO A 1 86 ? -16.597 -3.865 5.002 1.00 90.56 86 PRO A C 1
ATOM 640 O O . PRO A 1 86 ? -16.216 -3.881 6.172 1.00 90.56 86 PRO A O 1
ATOM 643 N N . LYS A 1 87 ? -17.497 -2.980 4.561 1.00 82.00 87 LYS A N 1
ATOM 644 C CA . LYS A 1 87 ? -18.222 -2.121 5.504 1.00 82.00 87 LYS A CA 1
ATOM 645 C C . LYS A 1 87 ? -19.042 -3.001 6.465 1.00 82.00 87 LYS A C 1
ATOM 647 O O . LYS A 1 87 ? -19.619 -3.977 5.977 1.00 82.00 87 LYS A O 1
ATOM 652 N N . PRO A 1 88 ? -19.092 -2.658 7.765 1.00 73.44 88 PRO A N 1
ATOM 653 C CA . PRO A 1 88 ? -19.977 -3.311 8.725 1.00 73.44 88 PRO A CA 1
ATOM 654 C C . PRO A 1 88 ? -21.448 -3.274 8.303 1.00 73.44 88 PRO A C 1
ATOM 656 O O . PRO A 1 88 ? -21.853 -2.275 7.658 1.00 73.44 88 PRO A O 1
#

Sequence (88 aa):
NPPTLGVARTAAFFTASNGCKPAGEDAGARDLDLARPDDETRVTRWNGCRDGAGVELWTVAGMGHAPSRPSPAWPGYFYGFLSSHPKP

Radius of gyration: 14.12 Å; chains: 1; bounding box: 32×32×34 Å

Foldseek 3Di:
DPDDCDLVNVLVVVCVVQVFDPDWDWPDFQDFAPVDPDSQWTKTWTDDGPPQDITIRIDGPPDDPHHPHTDPCVVVVVVVNDVSRDHD